Protein AF-A0A5B9WF24-F1 (afdb_monomer)

pLDDT: mean 89.44, std 12.03, range [38.53, 98.0]

Structure (mmCIF, N/CA/C/O backbone):
data_AF-A0A5B9WF24-F1
#
_entry.id   AF-A0A5B9WF24-F1
#
loop_
_atom_site.group_PDB
_atom_site.id
_atom_site.type_symbol
_atom_site.label_atom_id
_atom_site.label_alt_id
_atom_site.label_comp_id
_atom_site.label_asym_id
_atom_site.label_entity_id
_atom_site.label_seq_id
_atom_site.pdbx_PDB_ins_code
_atom_site.Cartn_x
_atom_site.Cartn_y
_atom_site.Cartn_z
_atom_site.occupancy
_atom_site.B_iso_or_equiv
_atom_site.auth_seq_id
_atom_site.auth_comp_id
_atom_site.auth_asym_id
_atom_site.auth_atom_id
_atom_site.pdbx_PDB_model_num
ATOM 1 N N . MET A 1 1 ? 7.311 17.392 -13.070 1.00 62.91 1 MET A N 1
ATOM 2 C CA . MET A 1 1 ? 7.154 15.997 -13.526 1.00 62.91 1 MET A CA 1
ATOM 3 C C . MET A 1 1 ? 7.087 15.109 -12.300 1.00 62.91 1 MET A C 1
ATOM 5 O O . MET A 1 1 ? 7.876 15.331 -11.386 1.00 62.91 1 MET A O 1
ATOM 9 N N . SER A 1 2 ? 6.121 14.194 -12.252 1.00 78.75 2 SER A N 1
ATOM 10 C CA . SER A 1 2 ? 6.050 13.120 -11.259 1.00 78.75 2 SER A CA 1
ATOM 11 C C . SER A 1 2 ? 7.091 12.048 -11.600 1.00 78.75 2 SER A C 1
ATOM 13 O O . SER A 1 2 ? 7.336 11.759 -12.770 1.00 78.75 2 SER A O 1
ATOM 15 N N . THR A 1 3 ? 7.747 11.489 -10.584 1.00 89.62 3 THR A N 1
ATOM 16 C CA . THR A 1 3 ? 8.617 10.317 -10.756 1.00 89.62 3 THR A CA 1
ATOM 17 C C . THR A 1 3 ? 7.740 9.077 -10.874 1.00 89.62 3 THR A C 1
ATOM 19 O O . THR A 1 3 ? 6.809 8.925 -10.087 1.00 89.62 3 THR A O 1
ATOM 22 N N . ILE A 1 4 ? 8.027 8.196 -11.828 1.00 93.88 4 ILE A N 1
ATOM 23 C CA . ILE A 1 4 ? 7.300 6.935 -12.004 1.00 93.88 4 ILE A CA 1
ATOM 24 C C . ILE A 1 4 ? 8.021 5.840 -11.214 1.00 93.88 4 ILE A C 1
ATOM 26 O O . ILE A 1 4 ? 9.251 5.791 -11.199 1.00 93.88 4 ILE A O 1
ATOM 30 N N . TYR A 1 5 ? 7.263 4.962 -10.565 1.00 95.75 5 TYR A N 1
ATOM 31 C CA . TYR A 1 5 ? 7.775 3.851 -9.771 1.00 95.75 5 TYR A CA 1
ATOM 32 C C . TYR A 1 5 ? 7.122 2.535 -10.186 1.00 95.75 5 TYR A C 1
ATOM 34 O O . TYR A 1 5 ? 5.910 2.470 -10.373 1.00 95.75 5 TYR A O 1
ATOM 42 N N . GLU A 1 6 ? 7.918 1.474 -10.255 1.00 96.88 6 GLU A N 1
ATOM 43 C CA . GLU A 1 6 ? 7.438 0.097 -10.224 1.00 96.88 6 GLU A CA 1
ATOM 44 C C . GLU A 1 6 ? 7.405 -0.385 -8.768 1.00 96.88 6 GLU A C 1
ATOM 46 O O . GLU A 1 6 ? 8.379 -0.247 -8.023 1.00 96.88 6 GLU A O 1
ATOM 51 N N . LEU A 1 7 ? 6.282 -0.957 -8.349 1.00 97.56 7 LEU A N 1
ATOM 52 C CA . LEU A 1 7 ? 6.112 -1.533 -7.024 1.00 97.56 7 LEU A CA 1
ATOM 53 C C . LEU A 1 7 ? 6.451 -3.019 -7.055 1.00 97.56 7 LEU A C 1
ATOM 55 O O . LEU A 1 7 ? 5.812 -3.791 -7.769 1.00 97.56 7 LEU A O 1
ATOM 59 N N . ARG A 1 8 ? 7.418 -3.422 -6.229 1.00 97.75 8 ARG A N 1
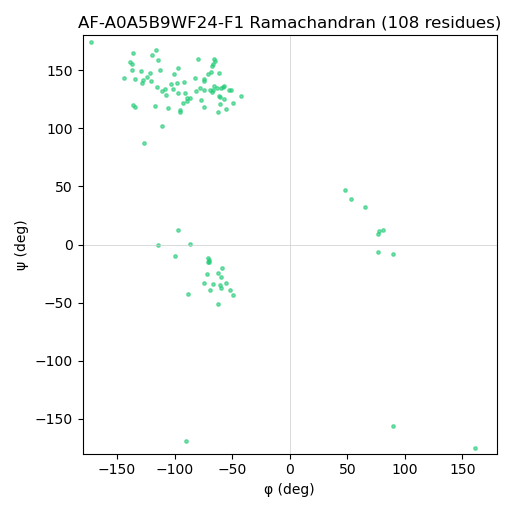ATOM 60 C CA . ARG A 1 8 ? 7.775 -4.827 -6.014 1.00 97.75 8 ARG A CA 1
ATOM 61 C C . ARG A 1 8 ? 7.337 -5.302 -4.645 1.00 97.75 8 ARG A C 1
ATOM 63 O O . ARG A 1 8 ? 7.574 -4.606 -3.659 1.00 97.75 8 ARG A O 1
ATOM 70 N N . ALA A 1 9 ? 6.709 -6.470 -4.559 1.00 96.56 9 ALA A N 1
ATOM 71 C CA . ALA A 1 9 ? 6.287 -7.025 -3.277 1.00 96.56 9 ALA A CA 1
ATOM 72 C C . ALA A 1 9 ? 7.508 -7.255 -2.368 1.00 96.56 9 ALA A C 1
ATOM 74 O O . ALA A 1 9 ? 8.420 -8.004 -2.704 1.00 96.56 9 ALA A O 1
ATOM 75 N N . ALA A 1 10 ? 7.517 -6.613 -1.200 1.00 94.94 10 ALA A N 1
ATOM 76 C CA . ALA A 1 10 ? 8.575 -6.756 -0.199 1.00 94.94 10 ALA A CA 1
ATOM 77 C C . ALA A 1 10 ? 8.185 -7.729 0.927 1.00 94.94 10 ALA A C 1
ATOM 79 O O . ALA A 1 10 ? 9.012 -8.067 1.772 1.00 94.94 10 ALA A O 1
ATOM 80 N N . GLN A 1 11 ? 6.917 -8.150 0.972 1.00 92.44 11 GLN A N 1
ATOM 81 C CA . GLN A 1 11 ? 6.374 -9.050 1.989 1.00 92.44 11 GLN A CA 1
ATOM 82 C C . GLN A 1 11 ? 5.467 -10.118 1.352 1.00 92.44 11 GLN A C 1
ATOM 84 O O . GLN A 1 11 ? 4.796 -9.819 0.361 1.00 92.44 11 GLN A O 1
ATOM 89 N N . PRO A 1 12 ? 5.364 -11.335 1.929 1.00 90.56 12 PRO A N 1
ATOM 90 C CA . PRO A 1 12 ? 4.593 -12.442 1.344 1.00 90.56 12 PRO A CA 1
ATOM 91 C C . PRO A 1 12 ? 3.099 -12.158 1.143 1.00 90.56 12 PRO A C 1
ATOM 93 O O . PRO A 1 12 ? 2.473 -12.713 0.244 1.00 90.56 12 PRO A O 1
ATOM 96 N N . ALA A 1 13 ? 2.512 -11.281 1.963 1.00 92.62 13 ALA A N 1
ATOM 97 C CA . ALA A 1 13 ? 1.106 -10.904 1.830 1.00 92.62 13 ALA A CA 1
ATOM 98 C C . ALA A 1 13 ? 0.823 -10.037 0.580 1.00 92.62 13 ALA A C 1
ATOM 100 O O . ALA A 1 13 ? -0.326 -9.913 0.148 1.00 92.62 13 ALA A O 1
ATOM 101 N N . GLY A 1 14 ? 1.867 -9.508 -0.065 1.00 94.69 14 GLY A N 1
ATOM 102 C CA . GLY A 1 14 ? 1.781 -8.722 -1.290 1.00 94.69 14 GLY A CA 1
ATOM 103 C C . GLY A 1 14 ? 1.607 -7.228 -1.033 1.00 94.69 14 GLY A C 1
ATOM 104 O O . GLY A 1 14 ? 1.992 -6.708 0.013 1.00 94.69 14 GLY A O 1
ATOM 105 N N . ILE A 1 15 ? 1.041 -6.541 -2.025 1.00 97.56 15 ILE A N 1
ATOM 106 C CA . ILE A 1 15 ? 0.979 -5.081 -2.079 1.00 97.56 15 ILE A CA 1
ATOM 107 C C . ILE A 1 15 ? -0.462 -4.625 -1.897 1.00 97.56 15 ILE A C 1
ATOM 109 O O . ILE A 1 15 ? -1.373 -5.119 -2.566 1.00 97.56 15 ILE A O 1
ATOM 113 N N . PHE A 1 16 ? -0.663 -3.648 -1.021 1.00 97.50 16 PHE A N 1
ATOM 114 C CA . PHE A 1 16 ? -1.966 -3.026 -0.815 1.00 97.50 16 PHE A CA 1
ATOM 115 C C . PHE A 1 16 ? -1.858 -1.514 -0.927 1.00 97.50 16 PHE A C 1
ATOM 117 O O . PHE A 1 16 ? -0.903 -0.915 -0.443 1.00 97.50 16 PHE A O 1
ATOM 124 N N . ALA A 1 17 ? -2.865 -0.900 -1.535 1.00 97.25 17 ALA A N 1
ATOM 125 C CA . ALA A 1 17 ? -3.032 0.540 -1.583 1.00 97.25 17 ALA A CA 1
ATOM 126 C C . ALA A 1 17 ? -4.300 0.938 -0.832 1.00 97.25 17 ALA A C 1
ATOM 128 O O . ALA A 1 17 ? -5.353 0.320 -0.985 1.00 97.25 17 ALA A O 1
ATOM 129 N N . VAL A 1 18 ? -4.202 1.984 -0.021 1.00 96.94 18 VAL A N 1
ATOM 130 C CA . VAL A 1 18 ? -5.334 2.605 0.663 1.00 96.94 18 VAL A CA 1
ATOM 131 C C . VAL A 1 18 ? -5.533 3.984 0.041 1.00 96.94 18 VAL A C 1
ATOM 133 O O . VAL A 1 18 ? -4.744 4.883 0.340 1.00 96.94 18 VAL A O 1
ATOM 136 N N . PRO A 1 19 ? -6.527 4.160 -0.848 1.00 96.06 19 PRO A N 1
ATOM 137 C CA . PRO A 1 19 ? -6.790 5.448 -1.471 1.00 96.06 19 PRO A CA 1
ATOM 138 C C . PRO A 1 19 ? -7.316 6.442 -0.436 1.00 96.06 19 PRO A C 1
ATOM 140 O O . PRO A 1 19 ? -8.019 6.065 0.504 1.00 96.06 19 PRO A O 1
ATOM 143 N N . TYR A 1 20 ? -7.003 7.713 -0.631 1.00 93.75 20 TYR A N 1
ATOM 144 C CA . TYR A 1 20 ? -7.489 8.829 0.159 1.00 93.75 20 TYR A CA 1
ATOM 145 C C . TYR A 1 20 ? -8.172 9.845 -0.744 1.00 93.75 20 TYR A C 1
ATOM 147 O O . TYR A 1 20 ? -7.741 10.078 -1.865 1.00 93.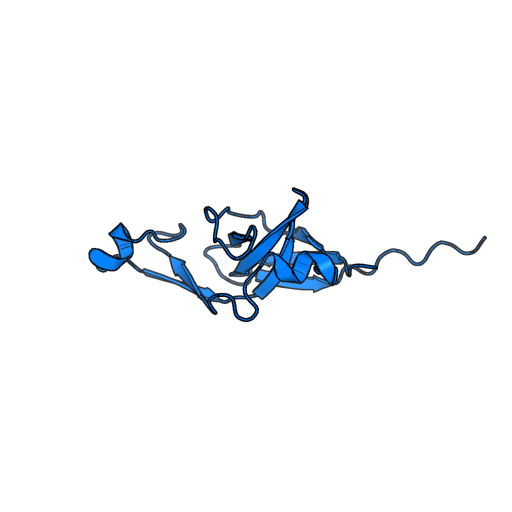75 20 TYR A O 1
ATOM 155 N N . ARG A 1 21 ? -9.238 10.463 -0.232 1.00 89.38 21 ARG A N 1
ATOM 156 C CA . ARG A 1 21 ? -9.873 11.631 -0.851 1.00 89.38 21 ARG A CA 1
ATOM 157 C C . ARG A 1 21 ? -10.191 12.645 0.235 1.00 89.38 21 ARG A C 1
ATOM 159 O O . ARG A 1 21 ? -10.922 12.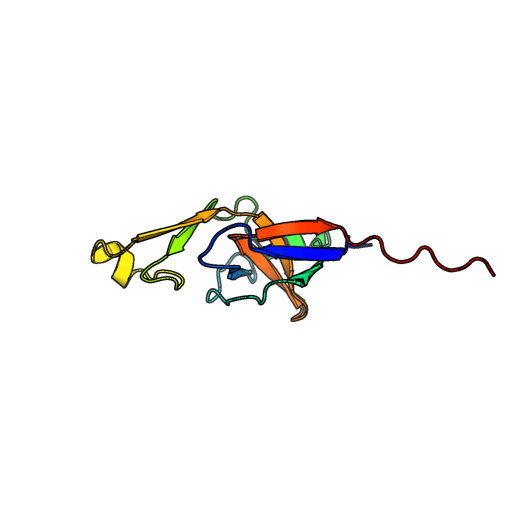323 1.175 1.00 89.38 21 ARG A O 1
ATOM 166 N N . ALA A 1 22 ? -9.629 13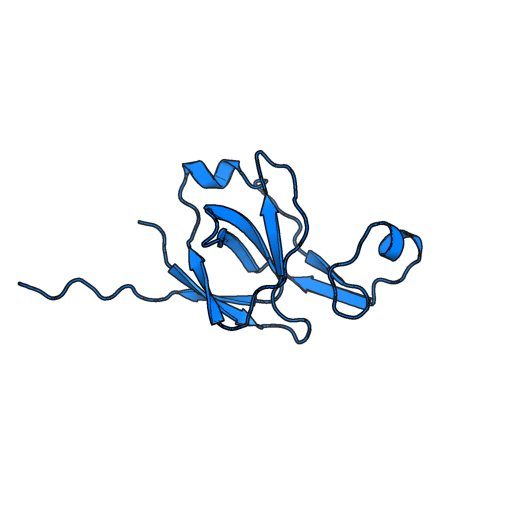.848 0.125 1.00 87.00 22 ALA A N 1
ATOM 167 C CA . ALA A 1 22 ? -9.765 14.913 1.126 1.00 87.00 22 ALA A CA 1
ATOM 168 C C . ALA A 1 22 ? -9.497 14.424 2.572 1.00 87.00 22 ALA A C 1
ATOM 170 O O . ALA A 1 22 ? -10.299 14.638 3.483 1.00 87.00 22 ALA A O 1
ATOM 171 N N . GLY A 1 23 ? -8.406 13.676 2.768 1.00 85.31 23 GLY A N 1
ATOM 172 C CA . GLY A 1 23 ? -7.982 13.119 4.057 1.00 85.31 23 GLY A CA 1
ATOM 173 C C . GLY A 1 23 ? -8.768 11.891 4.534 1.00 85.31 23 GLY A C 1
ATOM 174 O O . GLY A 1 23 ? -8.391 11.271 5.530 1.00 85.31 23 GLY A O 1
ATOM 175 N N . ARG A 1 24 ? -9.841 11.487 3.841 1.00 88.50 24 ARG A N 1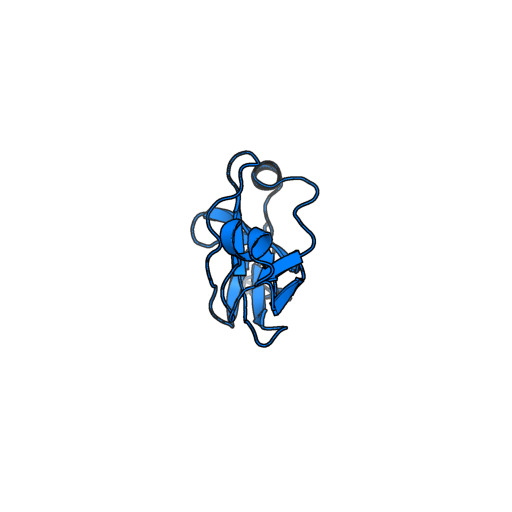
ATOM 176 C CA . ARG A 1 24 ? -10.640 10.308 4.208 1.00 88.50 24 ARG A CA 1
ATOM 177 C C . ARG A 1 24 ? -10.089 9.054 3.548 1.00 88.50 24 ARG A C 1
ATOM 179 O O . ARG A 1 24 ? -9.969 9.008 2.327 1.00 88.50 24 ARG A O 1
ATOM 186 N N . ARG A 1 25 ? -9.813 8.025 4.356 1.00 91.81 25 ARG A N 1
ATOM 187 C CA . ARG A 1 25 ? -9.385 6.706 3.868 1.00 91.81 25 ARG A CA 1
ATOM 188 C C . ARG A 1 25 ? -10.530 5.984 3.153 1.00 91.81 25 ARG A C 1
ATOM 190 O O . ARG A 1 25 ? -11.645 5.913 3.671 1.00 91.81 25 ARG A O 1
ATOM 197 N N . GLY A 1 26 ? -10.238 5.427 1.988 1.00 92.44 26 GLY A N 1
ATOM 198 C CA . GLY A 1 26 ? -11.101 4.516 1.250 1.00 92.44 26 GLY A CA 1
ATOM 199 C C . GLY A 1 26 ? -10.863 3.055 1.631 1.00 92.44 26 GLY A C 1
ATOM 200 O O . GLY A 1 26 ? -10.174 2.734 2.602 1.00 92.44 26 GLY A O 1
ATOM 201 N N . ARG A 1 27 ? -11.453 2.147 0.848 1.00 92.81 27 ARG A N 1
ATOM 202 C CA . ARG A 1 27 ? -11.266 0.703 1.024 1.00 92.81 27 ARG A CA 1
ATOM 203 C C . ARG A 1 27 ? -9.869 0.293 0.531 1.00 92.81 27 ARG A C 1
ATOM 205 O O . ARG A 1 27 ? -9.525 0.665 -0.589 1.00 92.81 27 ARG A O 1
ATOM 212 N N . PRO A 1 28 ? -9.104 -0.506 1.297 1.00 95.12 28 PRO A N 1
ATOM 213 C CA . PRO A 1 28 ? -7.856 -1.082 0.811 1.00 95.12 28 PRO A CA 1
ATOM 214 C C . PRO A 1 28 ? -8.083 -1.931 -0.443 1.00 95.12 28 PRO A C 1
ATOM 216 O O . PRO A 1 28 ? -9.006 -2.751 -0.489 1.00 95.12 28 PRO A O 1
ATOM 219 N N . VAL A 1 29 ? -7.223 -1.759 -1.439 1.00 95.62 29 VAL A N 1
ATOM 220 C CA . VAL A 1 29 ? -7.217 -2.531 -2.683 1.00 95.62 29 VAL A CA 1
ATOM 221 C C . VAL A 1 29 ? -5.884 -3.245 -2.832 1.00 95.62 29 VAL A C 1
ATOM 223 O O . VAL A 1 29 ? -4.833 -2.705 -2.492 1.00 95.62 29 VAL A O 1
ATOM 226 N N . ARG A 1 30 ? -5.923 -4.483 -3.322 1.00 95.75 30 ARG A N 1
ATOM 227 C CA . ARG A 1 30 ? -4.709 -5.246 -3.601 1.00 95.75 30 ARG A CA 1
ATOM 228 C C . ARG A 1 30 ? -4.152 -4.814 -4.951 1.00 95.75 30 ARG A C 1
ATOM 230 O O . ARG A 1 30 ? -4.904 -4.749 -5.922 1.00 95.75 30 ARG A O 1
ATOM 237 N N . LEU A 1 31 ? -2.855 -4.539 -5.004 1.00 96.56 31 LEU A N 1
ATOM 238 C CA . LEU A 1 31 ? -2.151 -4.250 -6.248 1.00 96.56 31 LEU A CA 1
ATOM 239 C C . LEU A 1 31 ? -1.381 -5.494 -6.716 1.00 96.56 31 LEU A C 1
ATOM 241 O O . LEU A 1 31 ? -0.920 -6.275 -5.875 1.00 96.56 31 LEU A O 1
ATOM 245 N N . PRO A 1 32 ? -1.245 -5.702 -8.036 1.00 96.44 32 PRO A N 1
ATOM 246 C CA . PRO A 1 32 ? -0.360 -6.732 -8.557 1.00 96.44 32 PRO A CA 1
ATOM 247 C C . PRO A 1 32 ? 1.108 -6.385 -8.271 1.00 96.44 32 PRO A C 1
ATOM 249 O O . PRO A 1 32 ? 1.474 -5.216 -8.156 1.00 96.44 32 PRO A O 1
ATOM 252 N N . ASP A 1 33 ? 1.955 -7.409 -8.182 1.00 96.38 33 ASP A N 1
ATOM 253 C CA . ASP A 1 33 ? 3.406 -7.216 -8.198 1.00 96.38 33 ASP A CA 1
ATOM 254 C C . ASP A 1 33 ? 3.842 -6.678 -9.572 1.00 96.38 33 ASP A C 1
ATOM 256 O O . ASP A 1 33 ? 3.338 -7.131 -10.601 1.00 96.38 33 ASP A O 1
ATOM 260 N N . GLY A 1 34 ? 4.731 -5.684 -9.593 1.00 95.44 34 GLY A N 1
ATOM 261 C CA . GLY A 1 34 ? 5.052 -4.906 -10.795 1.00 95.44 34 GLY A CA 1
ATOM 262 C C . GLY A 1 34 ? 4.050 -3.788 -11.114 1.00 95.44 34 GLY A C 1
ATOM 263 O O . GLY A 1 34 ? 4.071 -3.241 -12.215 1.00 95.44 34 GLY A O 1
ATOM 264 N N . ALA A 1 35 ? 3.146 -3.435 -10.189 1.00 96.56 35 ALA A N 1
ATOM 265 C CA . ALA A 1 35 ? 2.240 -2.302 -10.385 1.00 96.56 35 ALA A CA 1
ATOM 266 C C . ALA A 1 35 ? 3.022 -0.994 -10.579 1.00 96.56 35 ALA A C 1
ATOM 268 O O . ALA A 1 35 ? 3.932 -0.691 -9.811 1.00 96.56 35 ALA A O 1
ATOM 269 N N . VAL A 1 36 ? 2.628 -0.195 -11.572 1.00 96.12 36 VAL A N 1
ATOM 270 C CA . VAL A 1 36 ? 3.245 1.107 -11.851 1.00 96.12 36 VAL A CA 1
ATOM 271 C C . VAL A 1 36 ? 2.418 2.221 -11.218 1.00 96.12 36 VAL A C 1
ATOM 273 O O . VAL A 1 36 ? 1.199 2.274 -11.388 1.00 96.12 36 VAL A O 1
ATOM 276 N N . VAL A 1 37 ? 3.089 3.103 -10.483 1.00 95.44 37 VAL A N 1
ATOM 277 C CA . VAL A 1 37 ? 2.491 4.251 -9.792 1.00 95.44 37 VAL A CA 1
ATOM 278 C C . VAL A 1 37 ? 3.342 5.498 -9.986 1.00 95.44 37 VAL A C 1
ATOM 280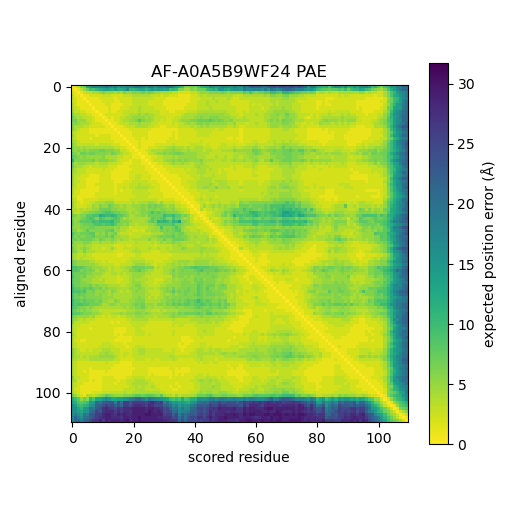 O O . VAL A 1 37 ? 4.510 5.422 -10.364 1.00 95.44 37 VAL A O 1
ATOM 283 N N . GLU A 1 38 ? 2.774 6.659 -9.690 1.00 94.94 38 GLU A N 1
ATOM 284 C CA . GLU A 1 38 ? 3.475 7.935 -9.790 1.00 94.94 38 GLU A CA 1
ATOM 285 C C . GLU A 1 38 ? 3.692 8.570 -8.416 1.00 94.94 38 GLU A C 1
ATOM 287 O O . GLU A 1 38 ? 2.898 8.405 -7.492 1.00 94.94 38 GLU A O 1
ATOM 292 N N . GLY A 1 39 ? 4.767 9.338 -8.265 1.00 92.19 39 GLY A N 1
ATOM 293 C CA . GLY A 1 39 ? 4.931 10.228 -7.124 1.00 92.19 39 GLY A CA 1
ATOM 294 C C . GLY A 1 39 ? 3.889 11.354 -7.185 1.00 92.19 39 GLY A C 1
ATOM 295 O O . GLY A 1 39 ? 3.756 11.982 -8.238 1.00 92.19 39 GLY A O 1
ATOM 296 N N . PRO A 1 40 ? 3.180 11.662 -6.085 1.00 86.00 40 PRO A N 1
ATOM 297 C CA . PRO A 1 40 ? 2.110 12.648 -6.106 1.00 86.00 40 PRO A CA 1
ATOM 298 C C . PRO A 1 40 ? 2.676 14.048 -6.351 1.00 86.00 40 PRO A C 1
ATOM 300 O O . PRO A 1 40 ? 3.627 14.488 -5.679 1.00 86.00 40 PRO A O 1
ATOM 303 N N . VAL A 1 41 ? 2.067 14.765 -7.298 1.00 86.12 41 VAL A N 1
ATOM 304 C CA . VAL A 1 41 ? 2.349 16.191 -7.520 1.00 86.12 41 VAL A CA 1
ATOM 305 C C . VAL A 1 41 ? 1.905 17.014 -6.302 1.00 86.12 41 VAL A C 1
ATOM 307 O O . VAL A 1 41 ? 1.080 16.537 -5.522 1.00 86.12 41 VAL A O 1
ATOM 310 N N . PRO A 1 42 ? 2.442 18.232 -6.086 1.00 82.88 42 PRO A N 1
ATOM 311 C CA . PRO A 1 42 ? 2.167 19.013 -4.878 1.00 82.88 42 PRO A CA 1
ATOM 312 C C . PRO A 1 42 ? 0.679 19.139 -4.521 1.00 82.88 42 PRO A C 1
ATOM 314 O O . PRO A 1 42 ? 0.327 18.907 -3.369 1.00 82.88 42 PRO A O 1
ATOM 317 N N . ASP A 1 43 ? -0.187 19.390 -5.504 1.00 83.19 43 ASP A N 1
ATOM 318 C CA . ASP A 1 43 ? -1.630 19.572 -5.283 1.00 83.19 43 ASP A CA 1
ATOM 319 C C . ASP A 1 43 ? -2.328 18.284 -4.813 1.00 83.19 43 ASP A C 1
ATOM 321 O O . ASP A 1 43 ? -3.222 18.319 -3.969 1.00 83.19 43 ASP A O 1
ATOM 325 N N . GLN A 1 44 ? -1.864 17.129 -5.295 1.00 83.44 44 GLN A N 1
ATOM 326 C CA . GLN A 1 44 ? -2.382 15.808 -4.928 1.00 83.44 44 GLN A CA 1
ATOM 327 C C . GLN A 1 44 ? -1.997 15.405 -3.500 1.00 83.44 44 GLN A C 1
ATOM 329 O O . GLN A 1 44 ? -2.699 14.635 -2.848 1.00 83.44 44 GLN A O 1
ATOM 334 N N . ARG A 1 45 ? -0.900 15.940 -2.953 1.00 79.88 45 ARG A N 1
ATOM 335 C CA . ARG A 1 45 ? -0.446 15.579 -1.597 1.00 79.88 45 ARG A CA 1
ATOM 336 C C . ARG A 1 45 ? -1.456 15.950 -0.516 1.00 79.88 45 ARG A C 1
ATOM 338 O O . ARG A 1 45 ? -1.467 15.305 0.524 1.00 79.88 45 ARG A O 1
ATOM 345 N N . CYS A 1 46 ? -2.310 16.938 -0.775 1.00 84.25 46 CYS A N 1
ATOM 346 C CA . CYS A 1 46 ? -3.383 17.349 0.128 1.00 84.25 46 CYS A CA 1
ATOM 347 C C . CYS A 1 46 ? -4.515 16.312 0.236 1.00 84.25 46 CYS A C 1
ATOM 349 O O . CYS A 1 46 ? -5.342 16.403 1.144 1.00 84.25 46 CYS A O 1
ATOM 351 N N . GLU A 1 47 ? -4.588 15.336 -0.675 1.00 86.06 47 GLU A N 1
ATOM 352 C CA . GLU A 1 47 ? -5.617 14.296 -0.627 1.00 86.06 47 GLU A CA 1
ATOM 353 C C . GLU A 1 47 ? -5.360 13.269 0.474 1.00 86.06 47 GLU A C 1
ATOM 355 O O . GLU A 1 47 ? -6.317 12.782 1.081 1.00 86.06 47 GLU A O 1
ATOM 360 N N . ALA A 1 48 ? -4.091 12.974 0.763 1.00 86.81 48 ALA A N 1
ATOM 361 C CA . ALA A 1 48 ? -3.676 12.084 1.837 1.00 86.81 48 ALA A CA 1
ATOM 362 C C . ALA A 1 48 ? -3.295 12.878 3.102 1.00 86.81 48 ALA A C 1
ATOM 364 O O . ALA A 1 48 ? -2.846 14.020 3.014 1.00 86.81 48 ALA A O 1
ATOM 365 N N . PRO A 1 49 ? -3.443 12.293 4.304 1.00 86.19 49 PRO A N 1
ATOM 366 C CA . PRO A 1 49 ? -2.904 12.900 5.517 1.00 86.19 49 PRO A CA 1
ATOM 367 C C . PRO A 1 49 ? -1.377 13.035 5.426 1.00 86.19 49 PRO A C 1
ATOM 369 O O . PRO A 1 49 ? -0.708 12.161 4.878 1.00 86.19 49 PRO A O 1
ATOM 372 N N . THR A 1 50 ? -0.814 14.080 6.042 1.00 85.31 50 THR A N 1
ATOM 373 C CA . THR A 1 50 ? 0.644 14.321 6.087 1.00 85.31 50 THR A CA 1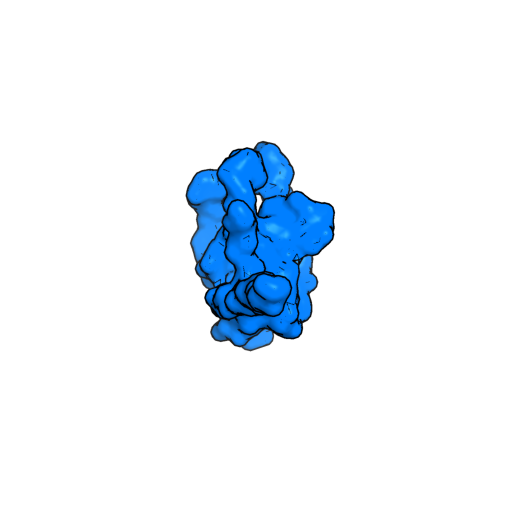
ATOM 374 C C . THR A 1 50 ? 1.423 13.135 6.664 1.00 85.31 50 THR A C 1
ATOM 376 O O . THR A 1 50 ? 2.549 12.870 6.253 1.00 85.31 50 THR A O 1
ATOM 379 N N . ALA A 1 51 ? 0.812 12.417 7.608 1.00 88.06 51 ALA A N 1
ATOM 380 C CA . ALA A 1 51 ? 1.347 11.206 8.213 1.00 88.06 51 ALA A CA 1
ATOM 381 C C . ALA A 1 51 ? 0.305 10.077 8.096 1.00 88.06 51 ALA A C 1
ATOM 383 O O . ALA A 1 51 ? -0.536 9.924 8.987 1.00 88.06 51 ALA A O 1
ATOM 384 N N . PRO A 1 52 ? 0.293 9.312 6.989 1.00 90.25 52 PRO A N 1
ATOM 385 C CA . PRO A 1 52 ? -0.546 8.124 6.894 1.00 90.25 52 PRO A CA 1
ATOM 386 C C . PRO A 1 52 ? -0.087 7.059 7.906 1.00 90.25 52 PRO A C 1
ATOM 388 O O . PRO A 1 52 ? 1.062 7.095 8.360 1.00 90.25 52 PRO A O 1
ATOM 391 N N . PRO A 1 53 ? -0.953 6.091 8.262 1.00 92.75 53 PRO A N 1
ATOM 392 C CA . PRO A 1 53 ? -0.577 5.000 9.155 1.00 92.75 53 PRO A CA 1
ATOM 393 C C . PRO A 1 53 ? 0.687 4.295 8.661 1.00 92.75 53 PRO A C 1
ATOM 395 O O . PRO A 1 53 ? 0.780 3.956 7.481 1.00 92.75 53 PRO A O 1
ATOM 398 N N . GLY A 1 54 ? 1.646 4.062 9.561 1.00 94.62 54 GLY A N 1
ATOM 399 C CA . GLY A 1 54 ? 2.918 3.404 9.234 1.00 94.62 54 GLY A CA 1
ATOM 400 C C . GLY A 1 54 ? 2.783 1.910 8.926 1.00 94.62 54 GLY A C 1
ATOM 401 O O . GLY A 1 54 ? 3.698 1.312 8.355 1.00 94.62 54 GLY A O 1
ATOM 402 N N . CYS A 1 55 ? 1.642 1.310 9.268 1.00 95.00 55 CYS A N 1
ATOM 403 C CA . CYS A 1 55 ? 1.309 -0.067 8.945 1.00 95.00 55 CYS A CA 1
ATOM 404 C C . CYS A 1 55 ? -0.153 -0.229 8.516 1.00 95.00 55 CYS A C 1
ATOM 406 O O . CYS A 1 55 ? -1.011 0.590 8.848 1.00 95.00 55 CYS A O 1
ATOM 408 N N . LEU A 1 56 ? -0.408 -1.299 7.767 1.00 95.62 56 LEU A N 1
ATOM 409 C CA . LEU A 1 56 ? -1.737 -1.794 7.435 1.00 95.62 56 LEU A CA 1
ATOM 410 C C . LEU A 1 56 ? -1.888 -3.193 8.030 1.00 95.62 56 LEU A C 1
ATOM 412 O O . LEU A 1 56 ? -1.137 -4.097 7.662 1.00 95.62 56 LEU A O 1
ATOM 416 N N . ASP A 1 57 ? -2.854 -3.364 8.925 1.00 95.94 57 ASP A N 1
ATOM 417 C CA . ASP A 1 57 ? -3.099 -4.646 9.578 1.00 95.94 57 ASP A CA 1
ATOM 418 C C . ASP A 1 57 ? -3.702 -5.665 8.612 1.00 95.94 57 ASP A C 1
ATOM 420 O O . ASP A 1 57 ? -4.486 -5.329 7.715 1.00 95.94 57 ASP A O 1
ATOM 424 N N . LEU A 1 58 ? -3.341 -6.928 8.815 1.00 94.50 58 LEU A N 1
ATOM 425 C CA . LEU A 1 58 ? -3.806 -8.060 8.032 1.00 94.50 58 LEU A CA 1
ATOM 426 C C . LEU A 1 58 ? -4.509 -9.091 8.914 1.00 94.50 58 LEU A C 1
ATOM 428 O O . LEU A 1 58 ? -4.149 -9.295 10.071 1.00 94.50 58 LEU A O 1
ATOM 432 N N . ALA A 1 59 ? -5.497 -9.757 8.325 1.00 94.44 59 ALA A N 1
ATOM 433 C CA . ALA A 1 59 ? -6.109 -10.959 8.868 1.00 94.44 59 ALA A CA 1
ATOM 434 C C . ALA A 1 59 ? -6.230 -11.986 7.739 1.00 94.44 59 ALA A C 1
ATOM 436 O O . ALA A 1 59 ? -6.893 -11.727 6.734 1.00 94.44 59 ALA A O 1
ATOM 437 N N . LYS A 1 60 ? -5.577 -13.143 7.866 1.00 90.62 60 LYS A N 1
ATOM 438 C CA . LYS A 1 60 ? -5.573 -14.231 6.871 1.00 90.62 60 LYS A CA 1
ATOM 439 C C . LYS A 1 60 ? -5.164 -13.768 5.466 1.00 90.62 60 LYS A C 1
ATOM 441 O O . LYS A 1 60 ? -5.735 -14.197 4.463 1.00 90.62 60 LYS A O 1
ATOM 446 N N . GLY A 1 61 ? -4.185 -12.865 5.392 1.00 85.75 61 GLY A N 1
ATOM 447 C CA . GLY A 1 61 ? -3.633 -12.357 4.129 1.00 85.75 61 GLY A CA 1
ATOM 448 C C . GLY A 1 61 ? -4.496 -11.320 3.396 1.00 85.75 61 GLY A C 1
ATOM 449 O O . GLY A 1 61 ? -4.171 -10.957 2.265 1.00 85.75 61 GLY A O 1
ATOM 450 N N . VAL A 1 62 ? -5.571 -10.820 4.015 1.00 90.31 62 VAL A N 1
ATOM 451 C CA . VAL A 1 62 ? -6.342 -9.668 3.520 1.00 90.31 62 VAL A CA 1
ATOM 452 C C . VAL A 1 62 ? -6.223 -8.487 4.474 1.00 90.31 62 VAL A C 1
ATOM 454 O O . VAL A 1 62 ? -5.924 -8.671 5.651 1.00 90.31 62 VAL A O 1
ATOM 457 N N . ALA A 1 63 ? -6.475 -7.273 3.977 1.00 92.06 63 ALA A N 1
ATOM 458 C CA . ALA A 1 63 ? -6.532 -6.087 4.825 1.00 92.06 63 ALA A CA 1
ATOM 459 C C . ALA A 1 63 ? -7.585 -6.272 5.927 1.00 92.06 63 ALA A C 1
ATOM 461 O O . ALA A 1 63 ? -8.751 -6.575 5.644 1.00 92.06 63 ALA A O 1
ATOM 462 N N . ALA A 1 64 ? -7.161 -6.100 7.174 1.00 92.75 64 ALA A N 1
ATOM 463 C CA . ALA A 1 64 ? -8.017 -6.279 8.326 1.00 92.75 64 ALA A CA 1
ATOM 464 C C . ALA A 1 64 ? -9.118 -5.213 8.378 1.00 92.75 64 ALA A C 1
ATOM 466 O O . ALA A 1 64 ? -9.010 -4.102 7.856 1.00 92.75 64 ALA A O 1
ATOM 467 N N . THR A 1 65 ? -10.207 -5.570 9.050 1.00 90.56 65 THR A N 1
ATOM 468 C CA . THR A 1 65 ? -11.331 -4.669 9.327 1.00 90.56 65 THR A CA 1
ATOM 469 C C . THR A 1 65 ? -11.448 -4.467 10.829 1.00 90.56 65 THR A C 1
ATOM 471 O O . THR A 1 65 ? -10.955 -5.296 11.586 1.00 90.56 65 THR A O 1
ATOM 474 N N . ILE A 1 66 ? -12.234 -3.480 11.261 1.00 87.94 66 ILE A N 1
ATOM 475 C CA . ILE A 1 66 ? -12.508 -3.229 12.690 1.00 87.94 66 ILE A CA 1
ATOM 476 C C . ILE A 1 66 ? -12.991 -4.503 13.412 1.00 87.94 66 ILE A C 1
ATOM 478 O O . ILE A 1 66 ? -12.547 -4.797 14.512 1.00 87.94 66 ILE A O 1
ATOM 482 N N . HIS A 1 67 ? -13.832 -5.326 12.771 1.00 90.56 67 HIS A N 1
ATOM 483 C CA . HIS A 1 67 ? -14.257 -6.609 13.350 1.00 90.56 67 HIS A CA 1
ATOM 484 C C . HIS A 1 67 ? -13.095 -7.577 13.636 1.00 90.56 67 HIS A C 1
ATOM 486 O O . HIS A 1 67 ? -13.128 -8.274 14.642 1.00 90.56 67 HIS A O 1
ATOM 492 N N . HIS A 1 68 ? -12.067 -7.624 12.782 1.00 93.31 68 HIS A N 1
ATOM 493 C CA . HIS A 1 68 ? -10.898 -8.480 13.000 1.00 93.31 68 HIS A CA 1
ATOM 494 C C . HIS A 1 68 ? -10.059 -7.974 14.175 1.00 93.31 68 HIS A C 1
ATOM 496 O O . HIS A 1 68 ? -9.590 -8.778 14.971 1.00 93.31 68 HIS A O 1
ATOM 502 N N . GLU A 1 69 ? -9.921 -6.655 14.308 1.00 87.62 69 GLU A N 1
ATOM 503 C CA . GLU A 1 69 ? -9.225 -6.019 15.428 1.00 87.62 69 GLU A CA 1
ATOM 504 C C . GLU A 1 69 ? -9.924 -6.319 16.763 1.00 87.62 69 GLU A C 1
ATOM 506 O O . GLU A 1 69 ? -9.300 -6.849 17.678 1.00 87.62 69 GLU A O 1
ATOM 511 N N . VAL A 1 70 ? -11.241 -6.090 16.844 1.00 93.31 70 VAL A N 1
ATOM 512 C CA . VAL A 1 70 ? -12.047 -6.345 18.055 1.00 93.31 70 VAL A CA 1
ATOM 513 C C . VAL A 1 70 ? -12.010 -7.817 18.476 1.00 93.31 70 VAL A C 1
ATOM 515 O O . VAL A 1 70 ? -12.028 -8.122 19.665 1.00 93.31 70 VAL A O 1
ATOM 518 N N . LEU A 1 71 ? -11.951 -8.734 17.509 1.00 93.25 71 LEU A N 1
ATOM 519 C CA . LEU A 1 71 ? -11.893 -10.174 17.761 1.00 93.25 71 LEU A CA 1
ATOM 520 C C . LEU A 1 71 ? -10.464 -10.704 17.978 1.00 93.25 71 LEU A C 1
ATOM 522 O O . LEU A 1 71 ? -10.301 -11.908 18.168 1.00 93.25 71 LEU A O 1
ATOM 526 N N . GLY A 1 72 ? -9.434 -9.851 17.931 1.00 93.12 72 GLY A N 1
ATOM 527 C CA . GLY A 1 72 ? -8.038 -10.271 18.094 1.00 93.12 72 GLY A CA 1
ATOM 528 C C . GLY A 1 72 ? -7.534 -11.186 16.971 1.00 93.12 72 GLY A C 1
ATOM 529 O O . GLY A 1 72 ? -6.721 -12.071 17.211 1.00 93.12 72 GLY A O 1
ATOM 530 N N . LEU A 1 73 ? -8.037 -11.001 15.747 1.00 94.69 73 LEU A N 1
ATOM 531 C CA . LEU A 1 73 ? -7.753 -11.842 14.576 1.00 94.69 73 LEU A CA 1
ATOM 532 C C . LEU A 1 73 ? -6.650 -11.278 13.665 1.00 94.69 73 LEU A C 1
ATOM 534 O O . LEU A 1 73 ? -6.504 -11.738 12.533 1.00 94.69 73 LEU A O 1
ATOM 538 N N . ILE A 1 74 ? -5.909 -10.268 14.124 1.00 94.56 74 ILE A N 1
ATOM 539 C CA . ILE A 1 74 ? -4.784 -9.699 13.377 1.00 94.56 74 ILE A CA 1
ATOM 540 C C . ILE A 1 74 ? -3.608 -10.673 13.442 1.00 94.56 74 ILE A C 1
ATOM 542 O O . ILE A 1 74 ? -3.098 -10.962 14.523 1.00 94.56 74 ILE A O 1
ATOM 546 N N . ASP A 1 75 ? -3.179 -11.173 12.286 1.00 93.31 75 ASP A N 1
ATOM 547 C CA . ASP A 1 75 ? -2.092 -12.152 12.162 1.00 93.31 75 ASP A CA 1
ATOM 548 C C . ASP A 1 75 ? -0.856 -11.601 11.437 1.00 93.31 75 ASP A C 1
ATOM 550 O O . ASP A 1 75 ? 0.157 -12.290 11.309 1.00 93.31 75 ASP A O 1
ATOM 554 N N . GLY A 1 76 ? -0.900 -10.337 11.009 1.00 94.06 76 GLY A N 1
ATOM 555 C CA . GLY A 1 76 ? 0.230 -9.677 10.375 1.00 94.06 76 GLY A CA 1
ATOM 556 C C . GLY A 1 76 ? 0.009 -8.191 10.138 1.00 94.06 76 GLY A C 1
ATOM 557 O O . GLY A 1 76 ? -1.071 -7.650 10.357 1.00 94.06 76 GLY A O 1
ATOM 558 N N . HIS A 1 77 ? 1.059 -7.529 9.662 1.00 95.75 77 HIS A N 1
ATOM 559 C CA . HIS A 1 77 ? 1.020 -6.127 9.269 1.00 95.75 77 HIS A CA 1
ATOM 560 C C . HIS A 1 77 ? 1.909 -5.902 8.047 1.00 95.75 77 HIS A C 1
ATOM 562 O O . HIS A 1 77 ? 2.990 -6.477 7.939 1.00 95.75 77 HIS A O 1
ATOM 568 N N . LEU A 1 78 ? 1.480 -5.025 7.145 1.00 96.00 78 LEU A N 1
ATOM 569 C CA . LEU A 1 78 ? 2.303 -4.516 6.053 1.00 96.00 78 LEU A CA 1
ATOM 570 C C . LEU A 1 78 ? 2.871 -3.159 6.432 1.00 96.00 78 LEU A C 1
ATOM 572 O O . LEU A 1 78 ? 2.165 -2.320 6.981 1.00 96.00 78 LEU A O 1
ATOM 576 N N . ARG A 1 79 ? 4.138 -2.916 6.102 1.00 96.69 79 ARG A N 1
ATOM 577 C CA . ARG A 1 79 ? 4.793 -1.627 6.356 1.00 96.69 79 ARG A CA 1
ATOM 578 C C . ARG A 1 79 ? 4.450 -0.643 5.251 1.00 96.69 79 ARG A C 1
ATOM 580 O O . ARG A 1 79 ? 4.371 -1.046 4.090 1.00 96.69 79 ARG A O 1
ATOM 587 N N . LEU A 1 80 ? 4.280 0.623 5.617 1.00 97.19 80 LEU A N 1
ATOM 588 C CA . LEU A 1 80 ? 4.112 1.717 4.671 1.00 97.19 80 LEU A CA 1
ATOM 589 C C . LEU A 1 80 ? 5.348 1.820 3.771 1.00 97.19 80 LEU A C 1
ATOM 591 O O . LEU A 1 80 ? 6.476 1.929 4.248 1.00 97.19 80 LEU A O 1
ATOM 595 N N . THR A 1 81 ? 5.108 1.811 2.468 1.00 96.50 81 THR A N 1
ATOM 596 C CA . THR A 1 81 ? 6.101 2.069 1.425 1.00 96.50 81 THR A CA 1
ATOM 597 C C . THR A 1 81 ? 6.176 3.561 1.115 1.00 96.50 81 THR A C 1
ATOM 599 O O . THR A 1 81 ? 7.262 4.106 0.952 1.00 96.50 81 THR A O 1
ATOM 602 N N . GLY A 1 82 ? 5.023 4.230 1.033 1.00 95.06 82 GLY A N 1
ATOM 603 C CA . GLY A 1 82 ? 4.930 5.652 0.708 1.00 95.06 82 GLY A CA 1
ATOM 604 C C . GLY A 1 82 ? 3.539 6.052 0.226 1.00 95.06 82 GLY A C 1
ATOM 605 O O . GLY A 1 82 ? 2.616 5.239 0.231 1.00 95.06 82 GLY A O 1
ATOM 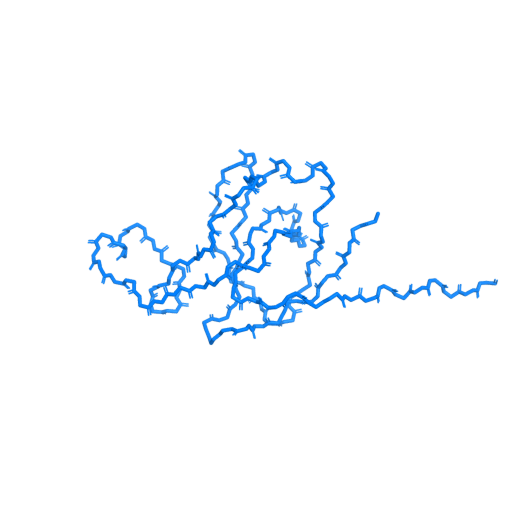606 N N . VAL A 1 83 ? 3.397 7.310 -0.192 1.00 95.56 83 VAL A N 1
ATOM 607 C CA . VAL A 1 83 ? 2.171 7.843 -0.802 1.00 95.56 83 VAL A CA 1
ATOM 608 C C . VAL A 1 83 ? 2.413 8.049 -2.291 1.00 95.56 83 VAL A C 1
ATOM 610 O O . VAL A 1 83 ? 3.392 8.694 -2.667 1.00 95.56 83 VAL A O 1
ATOM 613 N N . PHE A 1 84 ? 1.520 7.511 -3.117 1.00 95.69 84 PHE A N 1
ATOM 614 C CA . PHE A 1 84 ? 1.628 7.492 -4.573 1.00 95.69 84 PHE A CA 1
ATOM 615 C C . PHE A 1 84 ? 0.289 7.828 -5.226 1.00 95.69 84 PHE A C 1
ATOM 617 O O . PHE A 1 84 ? -0.765 7.598 -4.637 1.00 95.69 84 PHE A O 1
ATOM 624 N N . SER A 1 85 ? 0.331 8.329 -6.452 1.00 95.19 85 SER A N 1
ATOM 625 C CA . SER A 1 85 ? -0.836 8.468 -7.316 1.00 95.19 85 SER A CA 1
ATOM 626 C C . SER A 1 85 ? -1.012 7.181 -8.121 1.00 95.19 85 SER A C 1
ATOM 628 O O . SER A 1 85 ? -0.089 6.717 -8.797 1.00 95.19 85 SER A O 1
ATOM 630 N N . LEU A 1 86 ? -2.190 6.573 -8.010 1.00 93.81 86 LEU A N 1
ATOM 631 C CA . LEU A 1 86 ? -2.565 5.365 -8.740 1.00 93.81 86 LEU A CA 1
ATOM 632 C C . LEU A 1 86 ? -2.976 5.712 -10.182 1.00 93.81 86 LEU A C 1
ATOM 634 O O . LEU A 1 86 ? -3.422 6.832 -10.432 1.00 93.81 86 LEU A O 1
ATOM 638 N N . PRO A 1 87 ? -2.953 4.747 -11.124 1.00 89.44 87 PRO A N 1
ATOM 639 C CA . PRO A 1 87 ? -3.467 4.952 -12.484 1.00 89.44 87 PRO A CA 1
ATOM 640 C C . PRO A 1 87 ? -4.948 5.360 -12.550 1.00 89.44 87 PRO A C 1
ATOM 642 O O . PRO A 1 87 ? -5.392 5.907 -13.555 1.00 89.44 87 PRO A O 1
ATOM 645 N N . SER A 1 88 ? -5.723 5.106 -11.486 1.00 88.81 88 SER A N 1
ATOM 646 C CA . SER A 1 88 ? -7.103 5.593 -11.351 1.00 88.81 88 SER A CA 1
ATOM 647 C C . SER A 1 88 ? -7.199 7.104 -11.107 1.00 88.81 88 SER A C 1
ATOM 649 O O . SER A 1 88 ? -8.295 7.655 -11.168 1.00 88.81 88 SER A O 1
ATOM 651 N N . GLY A 1 89 ? -6.078 7.765 -10.808 1.00 87.88 89 GLY A N 1
ATOM 652 C CA . GLY A 1 89 ? -6.000 9.160 -10.384 1.00 87.88 89 GLY A CA 1
ATOM 653 C C . GLY A 1 89 ? -6.104 9.363 -8.870 1.00 87.88 89 GLY A C 1
ATOM 654 O O . GLY A 1 89 ? -5.878 10.475 -8.407 1.00 87.88 89 GLY A O 1
ATOM 655 N N . ASP A 1 90 ? -6.410 8.317 -8.094 1.00 92.38 90 ASP A N 1
ATOM 656 C CA . ASP A 1 90 ? -6.487 8.415 -6.633 1.00 92.38 90 ASP A CA 1
ATOM 657 C C . ASP A 1 90 ? -5.094 8.499 -5.998 1.00 92.38 90 ASP A C 1
ATOM 659 O O . ASP A 1 90 ? -4.173 7.776 -6.387 1.00 92.38 90 ASP A O 1
ATOM 663 N N . VAL A 1 91 ? -4.961 9.305 -4.946 1.00 95.19 91 VAL A N 1
ATOM 664 C CA . VAL A 1 91 ? -3.764 9.332 -4.098 1.00 95.19 91 VAL A CA 1
ATOM 665 C C . VAL A 1 91 ? -3.900 8.271 -3.018 1.00 95.19 91 VAL A C 1
ATOM 667 O O . VAL A 1 91 ? -4.884 8.244 -2.285 1.00 95.19 91 VAL A O 1
ATOM 670 N N . ALA A 1 92 ? -2.921 7.383 -2.889 1.00 96.88 92 ALA A N 1
ATOM 671 C CA . ALA A 1 92 ? -2.996 6.242 -1.991 1.00 96.88 92 ALA A CA 1
ATOM 672 C C . ALA A 1 92 ? -1.722 6.052 -1.170 1.00 96.88 92 ALA A C 1
ATOM 674 O O . ALA A 1 92 ? -0.608 6.186 -1.674 1.00 96.88 92 ALA A O 1
ATOM 675 N N . ALA A 1 93 ? -1.892 5.659 0.093 1.00 97.06 93 ALA A N 1
ATOM 676 C CA . ALA A 1 93 ? -0.803 5.074 0.864 1.00 97.06 93 ALA A CA 1
ATOM 677 C C . ALA A 1 93 ? -0.613 3.620 0.417 1.00 97.06 93 ALA A C 1
ATOM 679 O O . ALA A 1 93 ? -1.561 2.834 0.427 1.00 97.06 93 ALA A O 1
ATOM 680 N N . VAL A 1 94 ? 0.600 3.270 0.005 1.00 97.38 94 VAL A N 1
ATOM 681 C CA . VAL A 1 94 ? 0.969 1.930 -0.459 1.00 97.38 94 VAL A CA 1
ATOM 682 C C . VAL A 1 94 ? 1.741 1.213 0.636 1.00 97.38 94 VAL A C 1
ATOM 684 O O . VAL A 1 94 ? 2.610 1.801 1.278 1.00 97.38 94 VAL A O 1
ATOM 687 N N . TYR A 1 95 ? 1.436 -0.066 0.825 1.00 98.00 95 TYR A N 1
ATOM 688 C CA . TYR A 1 95 ? 1.971 -0.921 1.872 1.00 98.00 95 TYR A CA 1
ATOM 689 C C . TYR A 1 95 ? 2.504 -2.232 1.296 1.00 98.00 95 TYR A C 1
ATOM 691 O O . TYR A 1 95 ? 1.965 -2.760 0.322 1.00 98.00 95 TYR A O 1
ATOM 699 N N . GLY A 1 96 ? 3.523 -2.792 1.950 1.00 96.81 96 GLY A N 1
ATOM 700 C CA . GLY A 1 96 ? 4.039 -4.129 1.639 1.00 96.81 96 GLY A CA 1
ATOM 701 C C . GLY A 1 96 ? 4.920 -4.200 0.392 1.00 96.81 96 GLY A C 1
ATOM 702 O O . GLY A 1 96 ? 5.246 -5.299 -0.055 1.00 96.81 96 GLY A O 1
ATOM 703 N N . ALA A 1 97 ? 5.329 -3.054 -0.154 1.00 97.62 97 ALA A N 1
ATOM 704 C CA . ALA A 1 97 ? 6.143 -2.966 -1.361 1.00 97.62 97 ALA A CA 1
ATOM 705 C C . ALA A 1 97 ? 7.491 -2.268 -1.136 1.00 97.62 97 ALA A C 1
ATOM 707 O O . ALA A 1 97 ? 7.688 -1.524 -0.172 1.00 97.62 97 ALA A O 1
ATOM 708 N N . GLN A 1 98 ? 8.392 -2.465 -2.088 1.00 96.94 98 GLN A N 1
ATOM 709 C CA . GLN A 1 98 ? 9.497 -1.574 -2.402 1.00 96.94 98 GLN A CA 1
ATOM 710 C C . GLN A 1 98 ? 9.118 -0.769 -3.650 1.00 96.94 98 GLN A C 1
ATOM 712 O O . GLN A 1 98 ? 8.617 -1.337 -4.619 1.00 96.94 98 GLN A O 1
ATOM 717 N N . ALA A 1 99 ? 9.347 0.544 -3.630 1.00 96.00 99 ALA A N 1
ATOM 718 C CA . ALA A 1 99 ? 9.151 1.401 -4.795 1.00 96.00 99 ALA A CA 1
ATOM 719 C C . ALA A 1 99 ? 10.484 1.582 -5.529 1.00 96.00 99 ALA A C 1
ATOM 721 O O . ALA A 1 99 ? 11.428 2.145 -4.972 1.00 96.00 99 ALA A O 1
ATOM 722 N N . ILE A 1 100 ? 10.560 1.093 -6.765 1.00 95.94 100 ILE A N 1
ATOM 723 C CA . ILE A 1 100 ? 11.748 1.167 -7.616 1.00 95.94 100 ILE A CA 1
ATOM 724 C C . ILE A 1 100 ? 11.488 2.234 -8.683 1.00 95.94 100 ILE A C 1
ATOM 726 O O . ILE A 1 100 ? 10.540 2.082 -9.452 1.00 95.94 100 ILE A O 1
ATOM 730 N N . PRO A 1 101 ? 12.260 3.332 -8.735 1.00 93.19 101 PRO A N 1
ATOM 731 C CA . PRO A 1 101 ? 12.055 4.360 -9.747 1.00 93.19 101 PRO A CA 1
ATOM 732 C C . PRO A 1 101 ? 12.294 3.787 -11.148 1.00 93.19 101 PRO A C 1
ATOM 734 O O . PRO A 1 101 ? 13.284 3.095 -11.383 1.00 93.19 101 PRO A O 1
ATOM 737 N N . ILE A 1 102 ? 11.387 4.095 -12.073 1.00 91.00 102 ILE A N 1
ATOM 738 C CA . ILE A 1 102 ? 11.554 3.817 -13.497 1.00 91.00 102 ILE A CA 1
ATOM 739 C C . ILE A 1 102 ? 12.102 5.096 -14.119 1.00 91.00 102 ILE A C 1
ATOM 741 O O . ILE A 1 102 ? 11.411 6.118 -14.152 1.00 91.00 102 ILE A O 1
ATOM 745 N N . ASP A 1 103 ? 13.336 5.057 -14.612 1.00 75.69 103 ASP A N 1
ATOM 746 C CA . ASP A 1 103 ? 13.847 6.152 -15.428 1.00 75.69 103 ASP A CA 1
ATOM 747 C C . ASP A 1 103 ? 12.976 6.254 -16.685 1.00 75.69 103 ASP A C 1
ATOM 749 O O . ASP A 1 103 ? 12.947 5.350 -17.524 1.00 75.69 103 ASP A O 1
ATOM 753 N N . ALA A 1 104 ? 12.233 7.356 -16.822 1.00 56.94 104 ALA A N 1
ATOM 754 C CA . ALA A 1 104 ? 11.584 7.671 -18.086 1.00 56.94 104 ALA A CA 1
ATOM 755 C C . ALA A 1 104 ? 12.676 7.739 -19.169 1.00 56.94 104 ALA A C 1
ATOM 757 O O . ALA A 1 104 ? 13.732 8.331 -18.909 1.00 56.94 104 ALA A O 1
ATOM 758 N N . PRO A 1 105 ? 12.474 7.172 -20.374 1.00 48.66 105 PRO A N 1
ATOM 759 C CA . PRO A 1 105 ? 13.447 7.336 -21.439 1.00 48.66 105 PRO A CA 1
ATOM 760 C C . PRO A 1 105 ? 13.658 8.836 -21.654 1.00 48.66 105 PRO A C 1
ATOM 762 O O . PRO A 1 105 ? 12.723 9.563 -22.001 1.00 48.66 105 PRO A O 1
ATOM 765 N N . ARG A 1 106 ? 14.888 9.312 -21.408 1.00 47.69 106 ARG A N 1
ATOM 766 C CA . ARG A 1 106 ? 15.325 10.634 -21.865 1.00 47.69 106 ARG A CA 1
ATOM 767 C C . ARG A 1 106 ? 14.962 10.701 -23.340 1.00 47.69 106 ARG A C 1
ATOM 769 O O . ARG A 1 106 ? 15.376 9.823 -24.096 1.00 47.69 106 ARG A O 1
ATOM 776 N N . GLY A 1 107 ? 14.150 11.691 -23.710 1.00 46.78 107 GLY A N 1
ATOM 777 C CA . GLY A 1 107 ? 13.750 11.911 -25.093 1.00 46.78 107 GLY A CA 1
ATOM 778 C C . GLY A 1 107 ? 14.955 11.734 -26.012 1.00 46.78 107 GLY A C 1
ATOM 779 O O . GLY A 1 107 ? 16.023 12.291 -25.748 1.00 46.78 107 GLY A O 1
ATOM 780 N N . ALA A 1 108 ? 14.795 10.893 -27.032 1.00 38.53 108 ALA A N 1
ATOM 781 C CA . ALA A 1 108 ? 15.805 10.724 -28.061 1.00 38.53 108 ALA A CA 1
ATOM 782 C C . ALA A 1 108 ? 16.204 12.115 -28.590 1.00 38.53 108 ALA A C 1
ATOM 784 O O . ALA A 1 108 ? 15.308 12.929 -28.850 1.00 38.53 108 ALA A O 1
ATOM 785 N N . PRO A 1 109 ? 17.507 12.420 -28.723 1.00 51.34 109 PRO A N 1
ATOM 786 C CA . PRO A 1 109 ? 17.915 13.659 -29.359 1.00 51.34 109 PRO A CA 1
ATOM 787 C C . PRO A 1 109 ? 17.393 13.638 -30.801 1.00 51.34 109 PRO A C 1
ATOM 789 O O . PRO A 1 109 ? 17.576 12.651 -31.516 1.00 51.34 109 PRO A O 1
ATOM 792 N N . ARG A 1 110 ? 16.690 14.703 -31.188 1.00 48.03 110 ARG A N 1
ATOM 793 C CA . ARG A 1 110 ? 16.525 15.057 -32.599 1.00 48.03 110 ARG A CA 1
ATOM 794 C C . ARG A 1 110 ? 17.765 15.796 -33.066 1.00 48.03 110 ARG A C 1
ATOM 796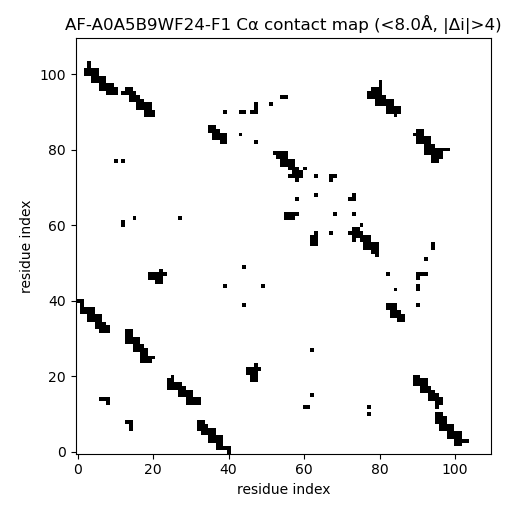 O O . ARG A 1 110 ? 18.291 16.587 -32.251 1.00 48.03 110 ARG A O 1
#

Radius of gyration: 15.08 Å; Cα contacts (8 Å, |Δi|>4): 238; chains: 1; bounding box: 32×34×51 Å

Foldseek 3Di:
DWWKWFWAFQDPLAKWWFFFAQQDTDDIDGDDHRAMWTHDDPVQVNRHPPDDDQKFFDAPSDGDDPVCVVVVRTPDIWGFQAWTQHPVRTIITMTRTHIHTDPDPPPDDD

Nearest PDB structures (foldseek):
  3aqd-assembly1_A  TM=3.810E-01  e=1.436E+00  Geobacillus stearothermophilus
  4glw-assembly1_B  TM=4.634E-01  e=5.854E+00  Streptococcus pneumoniae P1031
  4glw-assembly1_A  TM=4.981E-01  e=9.021E+00  Streptococcus pneumoniae P1031

Mean predicted aligned error: 5.64 Å

Organism: NCBI:txid406548

Solvent-accessible surface area (backbone atoms only — not comparable to full-atom values): 6170 Å² total; per-residue (Å²): 134,62,55,39,26,35,30,39,58,69,40,95,72,34,30,37,32,34,33,23,56,79,53,41,78,53,73,74,41,81,48,63,75,65,38,65,36,30,42,54,51,81,81,50,51,63,20,36,54,97,75,63,72,67,54,48,52,18,34,92,69,38,79,51,49,73,70,34,59,78,68,68,47,64,76,48,70,28,47,53,57,49,67,30,26,40,88,86,69,42,29,20,46,31,22,14,36,42,80,44,76,50,82,72,80,74,76,77,85,128

Sequence (110 aa):
MSTIYELRAAQPAGIFAVPYRAGRRGRPVRLPDGAVVEGPVPDQRCEAPTAPPGCLDLAKGVAATIHHEVLGLIDGHLRLTGVFSLPSGDVAAVYGAQAIPIDAPRGAPR

Secondary structure (DSSP, 8-state):
-PPEEEEEE-STT-EEEEEEETTEE---EEEPTTEEEEPPPGGGGGGS-SS--SEEEEETTEE--HHHHHTT---EEEEEEEEEE-TTS-EEEEESEEEEEE-PPP----